Protein AF-A0A933Z0S8-F1 (afdb_monomer_lite)

pLDDT: mean 78.27, std 13.61, range [39.03, 90.56]

Sequence (52 aa):
MSEKSTPTYQLVLINGKKEEVLFSSPKLLDVELKREQHIRSITPGYVEIRKA

Structure (mmCIF, N/CA/C/O backbone):
data_AF-A0A933Z0S8-F1
#
_entry.id   AF-A0A933Z0S8-F1
#
loop_
_atom_site.group_PDB
_atom_site.id
_atom_site.type_symbol
_atom_site.label_atom_id
_atom_site.label_alt_id
_atom_site.label_comp_id
_atom_site.label_asym_id
_atom_site.label_entity_id
_atom_site.label_seq_id
_atom_site.pdbx_PDB_ins_code
_atom_site.Cartn_x
_atom_site.Cartn_y
_atom_site.Cartn_z
_atom_site.occupancy
_atom_site.B_iso_or_equiv
_atom_site.auth_seq_id
_atom_site.auth_comp_id
_atom_site.auth_asym_id
_atom_site.auth_atom_id
_atom_site.pdbx_PDB_model_num
ATOM 1 N N . MET A 1 1 ? 3.497 -25.673 -20.227 1.00 39.03 1 MET A N 1
ATOM 2 C CA . MET A 1 1 ? 4.448 -24.714 -19.631 1.00 39.03 1 MET A CA 1
ATOM 3 C C . MET A 1 1 ? 3.759 -24.125 -18.418 1.00 39.03 1 MET A C 1
ATOM 5 O O . MET A 1 1 ? 2.647 -23.648 -18.581 1.00 39.03 1 MET A O 1
ATOM 9 N N . SER A 1 2 ? 4.325 -24.244 -17.217 1.00 44.84 2 SER A N 1
ATOM 10 C CA . SER A 1 2 ? 3.742 -23.605 -16.034 1.00 44.84 2 SER A CA 1
ATOM 11 C C . SER A 1 2 ? 3.925 -22.101 -16.181 1.00 44.84 2 SER A C 1
ATOM 13 O O . SER A 1 2 ? 5.045 -21.608 -16.045 1.00 44.84 2 SER A O 1
ATOM 15 N N . GLU A 1 3 ? 2.850 -21.388 -16.504 1.00 48.59 3 GLU A N 1
ATOM 16 C CA . GLU A 1 3 ? 2.774 -19.940 -16.338 1.00 48.59 3 GLU A CA 1
ATOM 17 C C . GLU A 1 3 ? 2.983 -19.664 -14.849 1.00 48.59 3 GLU A C 1
ATOM 19 O O . GLU A 1 3 ? 2.069 -19.756 -14.034 1.00 48.59 3 GLU A O 1
ATOM 24 N N . LYS A 1 4 ? 4.243 -19.448 -14.460 1.00 50.44 4 LYS A N 1
ATOM 25 C CA . LYS A 1 4 ? 4.583 -18.943 -13.136 1.00 50.44 4 LYS A CA 1
ATOM 26 C C . LYS A 1 4 ? 4.003 -17.542 -13.082 1.00 50.44 4 LYS A C 1
ATOM 28 O O . LYS A 1 4 ? 4.610 -16.615 -13.610 1.00 50.44 4 LYS A O 1
ATOM 33 N N . SER A 1 5 ? 2.818 -17.427 -12.493 1.00 58.44 5 SER A N 1
ATOM 34 C CA . SER A 1 5 ? 2.185 -16.168 -12.134 1.00 58.44 5 SER A CA 1
ATOM 35 C C . SER A 1 5 ? 3.248 -15.275 -11.509 1.00 58.44 5 SER A C 1
ATOM 37 O O . SER A 1 5 ? 3.825 -15.619 -10.475 1.00 58.44 5 SER A O 1
ATOM 39 N N . THR A 1 6 ? 3.602 -14.190 -12.193 1.00 63.47 6 THR A N 1
ATOM 40 C CA . THR A 1 6 ? 4.609 -13.251 -11.707 1.00 63.47 6 THR A CA 1
ATOM 41 C C . THR A 1 6 ? 4.178 -12.792 -10.313 1.00 63.47 6 THR A C 1
ATOM 43 O O . THR A 1 6 ? 3.026 -12.367 -10.175 1.00 63.47 6 THR A O 1
ATOM 46 N N . PRO A 1 7 ? 5.040 -12.894 -9.281 1.00 64.62 7 PRO A N 1
ATOM 47 C CA . PRO A 1 7 ? 4.657 -12.508 -7.929 1.00 64.62 7 PRO A CA 1
ATOM 48 C C . PRO A 1 7 ? 4.211 -11.049 -7.959 1.00 64.62 7 PRO A C 1
ATOM 50 O O . PRO A 1 7 ? 4.966 -10.169 -8.382 1.00 64.62 7 PRO A O 1
ATOM 53 N N . THR A 1 8 ? 2.956 -10.812 -7.587 1.00 82.75 8 THR A N 1
ATOM 54 C CA . THR A 1 8 ? 2.350 -9.485 -7.681 1.00 82.75 8 THR A CA 1
ATOM 55 C C . THR A 1 8 ? 2.455 -8.831 -6.317 1.00 82.75 8 THR A C 1
ATOM 57 O O . THR A 1 8 ? 1.994 -9.359 -5.309 1.00 82.75 8 THR A O 1
ATOM 60 N N . TYR A 1 9 ? 3.101 -7.676 -6.275 1.00 90.44 9 TYR A N 1
ATOM 61 C CA . TYR A 1 9 ? 3.207 -6.860 -5.082 1.00 90.44 9 TYR A CA 1
ATOM 62 C C . TYR A 1 9 ? 1.944 -6.015 -4.947 1.00 90.44 9 TYR A C 1
ATOM 64 O O . TYR A 1 9 ? 1.467 -5.444 -5.926 1.00 90.44 9 TYR A O 1
ATOM 72 N N . GLN A 1 10 ? 1.409 -5.920 -3.739 1.00 90.56 10 GLN A N 1
ATOM 73 C CA . GLN A 1 10 ? 0.206 -5.158 -3.428 1.00 90.56 10 GLN A CA 1
ATOM 74 C C . GLN A 1 10 ? 0.512 -4.110 -2.364 1.00 90.56 10 GLN A C 1
ATOM 76 O O . GLN A 1 10 ? 1.163 -4.411 -1.366 1.00 90.56 10 GLN A O 1
ATOM 81 N N . LEU A 1 11 ? 0.026 -2.889 -2.575 1.00 89.00 11 LEU A N 1
ATOM 82 C CA . LEU A 1 11 ? -0.014 -1.831 -1.577 1.00 89.00 11 LEU A CA 1
ATOM 83 C C . LEU A 1 11 ? -1.339 -1.930 -0.827 1.00 89.00 11 LEU A C 1
ATOM 85 O O . LEU A 1 11 ? -2.396 -1.743 -1.430 1.00 89.00 11 LEU A O 1
ATOM 89 N N . VAL A 1 12 ? -1.282 -2.196 0.471 1.00 89.62 12 VAL A N 1
ATOM 90 C CA . VAL A 1 12 ? -2.464 -2.365 1.316 1.00 89.62 12 VAL A CA 1
ATOM 91 C C . VAL A 1 12 ? -2.498 -1.258 2.356 1.00 89.62 12 VAL A C 1
ATOM 93 O O . VAL A 1 12 ? -1.552 -1.091 3.123 1.00 89.62 12 VAL A O 1
ATOM 96 N N . LEU A 1 13 ? -3.587 -0.497 2.382 1.00 87.38 13 LEU A N 1
ATOM 97 C CA . LEU A 1 13 ? -3.895 0.437 3.452 1.00 87.38 13 LEU A CA 1
ATOM 98 C C . LEU A 1 13 ? -4.581 -0.314 4.583 1.00 87.38 13 LEU A C 1
ATOM 100 O O . LEU A 1 13 ? -5.625 -0.935 4.385 1.00 87.38 13 LEU A O 1
ATOM 104 N N . ILE A 1 14 ? -4.005 -0.214 5.774 1.00 85.94 14 ILE A N 1
ATOM 105 C CA . ILE A 1 14 ? -4.562 -0.785 6.989 1.00 85.94 14 ILE A CA 1
ATOM 106 C C . ILE A 1 14 ? -5.031 0.372 7.865 1.00 85.94 14 ILE A C 1
ATOM 108 O O . ILE A 1 14 ? -4.236 1.181 8.354 1.00 85.94 14 ILE A O 1
ATOM 112 N N . ASN A 1 15 ? -6.347 0.453 8.049 1.00 84.88 15 ASN A N 1
ATOM 113 C CA . ASN A 1 15 ? -6.992 1.436 8.907 1.00 84.88 15 ASN A CA 1
ATOM 114 C C . ASN A 1 15 ? -7.882 0.719 9.931 1.00 84.88 15 ASN A C 1
ATOM 116 O O . ASN A 1 15 ? -9.041 0.370 9.674 1.00 84.88 15 ASN A O 1
ATOM 120 N N . GLY A 1 16 ? -7.308 0.452 11.106 1.00 82.00 16 GLY A N 1
ATOM 121 C CA . GLY A 1 16 ? -7.969 -0.287 12.178 1.00 82.00 16 GLY A CA 1
ATOM 122 C C . GLY A 1 16 ? -8.306 -1.720 11.759 1.00 82.00 16 GLY A C 1
ATOM 123 O O . GLY A 1 16 ? -7.416 -2.549 11.622 1.00 82.00 16 GLY A O 1
ATOM 124 N N . LYS A 1 17 ? -9.601 -2.015 11.578 1.00 81.06 17 LYS A N 1
ATOM 125 C CA . LYS A 1 17 ? -10.107 -3.341 11.161 1.00 81.06 17 LYS A CA 1
ATOM 126 C C . LYS A 1 17 ? -10.360 -3.462 9.654 1.00 81.06 17 LYS A C 1
ATOM 128 O O . LYS A 1 17 ? -10.878 -4.485 9.216 1.00 81.06 17 LYS A O 1
ATOM 133 N N . LYS A 1 18 ? -10.084 -2.412 8.878 1.00 82.75 18 LYS A N 1
ATOM 134 C CA . LYS A 1 18 ? -10.274 -2.410 7.426 1.00 82.75 18 LYS A CA 1
ATOM 135 C C . LYS A 1 18 ? -8.927 -2.492 6.727 1.00 82.75 18 LYS A C 1
ATOM 137 O O . LYS A 1 18 ? -8.019 -1.723 7.035 1.00 82.75 18 LYS A O 1
ATOM 142 N N . GLU A 1 19 ? -8.852 -3.409 5.777 1.00 88.19 19 GLU A N 1
ATOM 143 C CA . GLU A 1 19 ? -7.736 -3.569 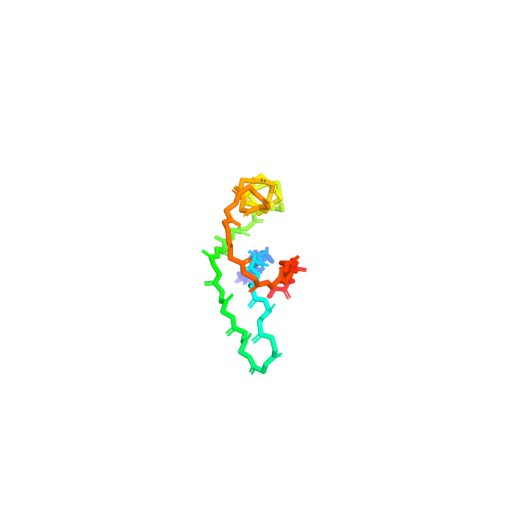4.856 1.00 88.19 19 GLU A CA 1
ATOM 144 C C . GLU A 1 19 ? -8.247 -3.254 3.453 1.00 88.19 19 GLU A C 1
ATOM 146 O O . GLU A 1 19 ? -9.262 -3.804 3.021 1.00 88.19 19 GLU A O 1
ATOM 151 N N . GLU A 1 20 ? -7.567 -2.357 2.750 1.00 87.19 20 GLU A N 1
ATOM 152 C CA . GLU A 1 20 ? -7.925 -1.960 1.392 1.0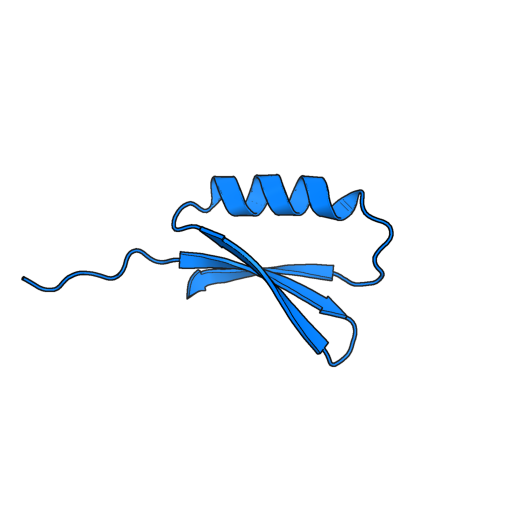0 87.19 20 GLU A CA 1
ATOM 153 C C . GLU A 1 20 ? -6.698 -2.045 0.488 1.00 87.19 20 GLU A C 1
ATOM 155 O O . GLU A 1 20 ? -5.644 -1.494 0.799 1.00 87.19 20 GLU A O 1
ATOM 160 N N . VAL A 1 21 ? -6.820 -2.736 -0.646 1.00 88.00 21 VAL A N 1
ATOM 161 C CA . VAL A 1 21 ? -5.751 -2.786 -1.649 1.00 88.00 21 VAL A CA 1
ATOM 162 C C . VAL A 1 21 ? -5.808 -1.505 -2.475 1.00 88.00 21 VAL A C 1
ATOM 164 O O . VAL A 1 21 ? -6.709 -1.319 -3.287 1.00 88.00 21 VAL A O 1
ATOM 167 N N . LEU A 1 22 ? -4.824 -0.630 -2.285 1.00 85.62 22 LEU A N 1
ATOM 168 C CA . LEU A 1 22 ? -4.723 0.644 -2.996 1.00 85.62 22 LEU A CA 1
ATOM 169 C C . LEU A 1 22 ? -4.089 0.502 -4.381 1.00 85.62 22 LEU A C 1
ATOM 171 O O . LEU A 1 22 ? -4.358 1.296 -5.281 1.00 85.62 22 LEU A O 1
ATOM 175 N N . PHE A 1 23 ? -3.174 -0.455 -4.537 1.00 87.75 23 PHE A N 1
ATOM 176 C CA . PHE A 1 23 ? -2.415 -0.631 -5.770 1.00 87.75 23 PHE A CA 1
ATOM 177 C C . PHE A 1 23 ? -1.843 -2.044 -5.862 1.00 87.75 23 PHE A C 1
ATOM 179 O O . PHE A 1 23 ? -1.549 -2.662 -4.843 1.00 87.75 23 PHE A O 1
ATOM 186 N N . SER A 1 24 ? -1.641 -2.550 -7.077 1.00 88.25 24 SER A N 1
ATOM 187 C CA . SER A 1 24 ? -0.916 -3.800 -7.296 1.00 88.25 24 SER A CA 1
ATOM 188 C C . SER A 1 24 ? -0.060 -3.717 -8.556 1.00 88.25 24 SER A C 1
ATOM 190 O O . SER A 1 24 ? -0.475 -3.127 -9.551 1.00 88.25 24 SER A O 1
ATOM 192 N N . SER A 1 25 ? 1.151 -4.268 -8.500 1.00 87.75 25 SER A N 1
ATOM 193 C CA . SER A 1 25 ? 2.067 -4.340 -9.639 1.00 87.75 25 SER A CA 1
ATOM 194 C C . SER A 1 25 ? 2.959 -5.578 -9.530 1.00 87.75 25 SER A C 1
ATOM 196 O O . SER A 1 25 ? 3.385 -5.937 -8.432 1.00 87.75 25 SER A O 1
ATOM 198 N N . PRO A 1 26 ? 3.326 -6.220 -10.652 1.00 86.69 26 PRO A N 1
ATOM 199 C CA . PRO A 1 26 ? 4.358 -7.259 -10.664 1.00 86.69 26 PRO A CA 1
ATOM 200 C C . PRO A 1 26 ? 5.762 -6.733 -10.305 1.00 86.69 26 PRO A C 1
ATOM 202 O O . PRO A 1 26 ? 6.685 -7.525 -10.118 1.00 86.69 26 PRO A O 1
ATOM 205 N N . LYS A 1 27 ? 5.958 -5.410 -10.212 1.00 88.31 27 LYS A N 1
ATOM 206 C CA . LYS A 1 27 ? 7.234 -4.782 -9.846 1.00 88.31 27 LYS A CA 1
ATOM 207 C C . LYS A 1 27 ? 7.145 -4.139 -8.465 1.00 88.31 27 LYS A C 1
ATOM 209 O O . LYS A 1 27 ? 6.320 -3.258 -8.241 1.00 88.31 27 LYS A O 1
ATOM 214 N N . LEU A 1 28 ? 8.065 -4.513 -7.574 1.00 86.69 28 LEU A N 1
ATOM 215 C CA . LEU A 1 28 ? 8.170 -3.935 -6.228 1.00 86.69 28 LEU A CA 1
ATOM 216 C C . LEU A 1 28 ? 8.366 -2.411 -6.265 1.00 86.69 28 LEU A C 1
ATOM 218 O O . LEU A 1 28 ? 7.696 -1.695 -5.529 1.00 86.69 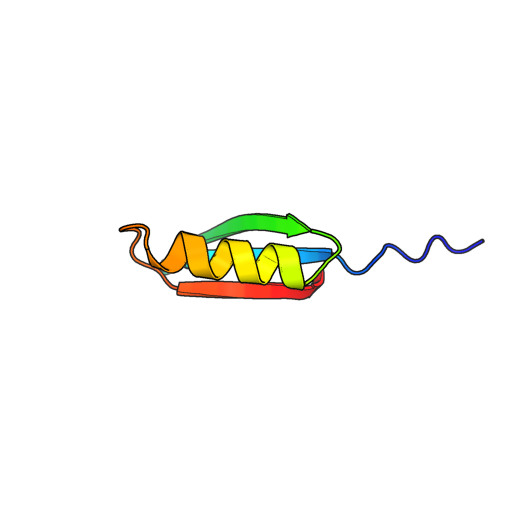28 LEU A O 1
ATOM 222 N N . LEU A 1 29 ? 9.223 -1.925 -7.169 1.00 88.94 29 LEU A N 1
ATOM 223 C CA . LEU A 1 29 ? 9.548 -0.502 -7.295 1.00 88.94 29 LEU A CA 1
ATOM 224 C C . LEU A 1 29 ? 8.304 0.371 -7.523 1.00 88.94 29 LEU A C 1
ATOM 226 O O . LEU A 1 29 ? 8.180 1.430 -6.914 1.00 88.94 29 LEU A O 1
ATOM 230 N N . ASP A 1 30 ? 7.358 -0.081 -8.353 1.00 88.31 30 ASP A N 1
ATOM 231 C CA . ASP A 1 30 ? 6.124 0.671 -8.620 1.00 88.31 30 ASP A CA 1
ATOM 232 C C . ASP A 1 30 ? 5.275 0.813 -7.348 1.00 88.31 30 ASP A C 1
ATOM 234 O O . ASP A 1 30 ? 4.662 1.853 -7.101 1.00 88.31 30 ASP A O 1
ATOM 238 N N . VAL A 1 31 ? 5.253 -0.236 -6.523 1.00 88.88 31 VAL A N 1
ATOM 239 C CA . VAL A 1 31 ? 4.508 -0.278 -5.261 1.00 88.88 31 VAL A CA 1
ATOM 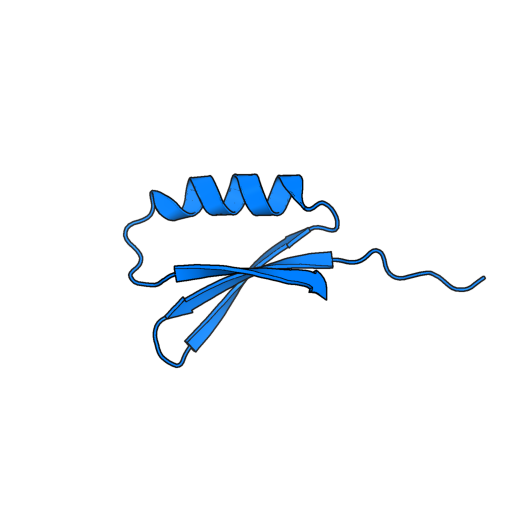240 C C . VAL A 1 31 ? 5.166 0.609 -4.202 1.00 88.88 31 VAL A C 1
ATOM 242 O O . VAL A 1 31 ? 4.463 1.328 -3.491 1.00 88.88 31 VAL A O 1
ATOM 245 N N . GLU A 1 32 ? 6.498 0.624 -4.127 1.00 88.56 32 GLU A N 1
ATOM 246 C CA . GLU A 1 32 ? 7.252 1.507 -3.227 1.00 88.56 32 GLU A CA 1
ATOM 247 C C . GLU A 1 32 ? 7.082 2.985 -3.592 1.00 88.56 32 GLU A C 1
ATOM 249 O O . GLU A 1 32 ? 6.743 3.791 -2.724 1.00 88.56 32 GLU A O 1
ATOM 254 N N . LEU A 1 33 ? 7.191 3.335 -4.878 1.00 89.44 33 LEU A N 1
ATOM 255 C CA . LEU A 1 33 ? 6.931 4.697 -5.357 1.00 89.44 33 LEU A CA 1
ATOM 256 C C . LEU A 1 33 ? 5.512 5.152 -4.998 1.00 89.44 33 LEU A C 1
ATOM 258 O O . LEU A 1 33 ? 5.294 6.288 -4.569 1.00 89.44 33 LEU A O 1
ATOM 262 N N . LYS A 1 34 ? 4.528 4.256 -5.142 1.00 86.06 34 LYS A N 1
ATOM 263 C CA . LYS A 1 34 ? 3.138 4.562 -4.797 1.00 86.06 34 LYS A CA 1
ATOM 264 C C . LYS A 1 34 ? 2.940 4.734 -3.290 1.00 86.06 34 LYS A C 1
ATOM 266 O O . LYS A 1 34 ? 2.175 5.607 -2.880 1.00 86.06 34 LYS A O 1
ATOM 271 N N . ARG A 1 35 ? 3.655 3.962 -2.468 1.00 85.75 35 ARG A N 1
ATOM 272 C CA . ARG A 1 35 ? 3.669 4.094 -1.005 1.00 85.75 35 ARG A CA 1
ATOM 273 C C . ARG A 1 35 ? 4.203 5.455 -0.566 1.00 85.75 35 ARG A C 1
ATOM 275 O O . ARG A 1 35 ? 3.559 6.115 0.245 1.00 85.75 35 ARG A O 1
ATOM 282 N N . GLU A 1 36 ? 5.325 5.904 -1.123 1.00 85.00 36 GLU A N 1
ATOM 283 C CA . GLU A 1 36 ? 5.905 7.218 -0.804 1.00 85.00 36 GLU A CA 1
ATOM 284 C C . GLU A 1 36 ? 4.987 8.380 -1.199 1.00 85.00 36 GLU A C 1
ATOM 286 O O . GLU A 1 36 ? 4.855 9.356 -0.457 1.00 85.00 36 GLU A O 1
ATOM 291 N N . GLN A 1 37 ? 4.295 8.261 -2.337 1.00 80.19 37 GLN A N 1
ATOM 292 C CA . GLN A 1 37 ? 3.262 9.221 -2.739 1.00 80.19 37 GLN A CA 1
ATOM 293 C C . GLN A 1 37 ? 2.074 9.225 -1.765 1.00 80.19 37 GLN A C 1
ATOM 295 O O . GLN A 1 37 ? 1.525 10.288 -1.475 1.00 80.19 37 GLN A O 1
ATOM 300 N N . HIS A 1 38 ? 1.681 8.056 -1.247 1.00 73.25 38 HIS A N 1
ATOM 301 C CA . HIS A 1 38 ? 0.543 7.922 -0.337 1.00 73.25 38 HIS A CA 1
ATOM 302 C C . HIS A 1 38 ? 0.827 8.448 1.076 1.00 73.25 38 HIS A C 1
ATOM 304 O O . HIS A 1 38 ? -0.070 9.019 1.684 1.00 73.25 38 HIS A O 1
ATOM 310 N N . ILE A 1 39 ? 2.067 8.352 1.577 1.00 63.66 39 ILE A N 1
ATOM 311 C CA . ILE A 1 39 ? 2.480 8.897 2.892 1.00 63.66 39 ILE A CA 1
ATOM 312 C C . ILE A 1 39 ? 2.257 10.421 2.991 1.00 63.66 39 ILE A C 1
ATOM 314 O O . ILE A 1 39 ? 2.176 10.975 4.084 1.00 63.66 39 ILE A O 1
ATOM 318 N N . ARG A 1 40 ? 2.097 11.112 1.854 1.00 61.72 40 ARG A N 1
ATOM 319 C CA . ARG A 1 40 ? 1.760 12.545 1.795 1.00 61.72 40 ARG A CA 1
ATOM 320 C C . ARG A 1 40 ? 0.253 12.835 1.786 1.00 61.72 40 ARG A C 1
ATOM 322 O O . ARG A 1 40 ? -0.132 14.000 1.799 1.00 61.72 40 ARG A O 1
ATOM 329 N N . SER A 1 41 ? -0.593 11.808 1.726 1.00 55.78 41 SER A N 1
ATOM 330 C CA . SER A 1 41 ? -2.049 11.936 1.723 1.00 55.78 41 SER A CA 1
ATOM 331 C C . SER A 1 41 ? -2.589 11.790 3.146 1.00 55.78 41 SER A C 1
ATOM 333 O O . SER A 1 41 ? -2.150 10.934 3.902 1.00 55.78 41 SER A O 1
ATOM 335 N N .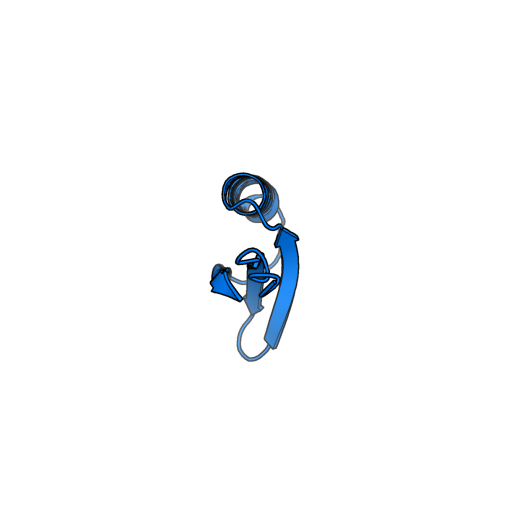 ILE A 1 42 ? -3.551 12.634 3.507 1.00 57.16 42 ILE A N 1
ATOM 336 C CA . ILE A 1 42 ? -4.066 12.921 4.862 1.00 57.16 42 ILE A CA 1
ATOM 337 C C . ILE A 1 42 ? -4.851 11.728 5.478 1.00 57.16 42 ILE A C 1
ATOM 339 O O . ILE A 1 42 ? -5.610 11.880 6.431 1.00 57.16 42 ILE A O 1
ATOM 343 N N . THR A 1 43 ? -4.699 10.517 4.940 1.00 64.19 43 THR A N 1
ATOM 344 C CA . THR A 1 43 ? -5.492 9.348 5.329 1.00 64.19 43 THR A CA 1
ATOM 345 C C . THR A 1 43 ? -4.918 8.714 6.599 1.00 64.19 43 THR A C 1
ATOM 347 O O . THR A 1 43 ? -3.774 8.258 6.579 1.00 64.19 43 THR A O 1
ATOM 350 N N . PRO A 1 44 ? -5.676 8.647 7.710 1.00 66.50 44 PRO A N 1
ATOM 351 C CA . PRO A 1 44 ? -5.227 7.947 8.905 1.00 66.50 44 PRO A CA 1
ATOM 352 C C . PRO A 1 44 ? -5.140 6.442 8.624 1.00 66.50 44 PRO A C 1
ATOM 354 O O . PRO A 1 44 ? -6.101 5.824 8.167 1.00 66.50 44 PRO A O 1
ATOM 357 N N . GLY A 1 45 ? -3.974 5.861 8.892 1.00 73.31 45 GLY A N 1
ATOM 358 C CA . GLY A 1 45 ? -3.672 4.454 8.646 1.00 73.31 45 GLY A CA 1
ATOM 359 C C . GLY A 1 45 ? -2.185 4.251 8.367 1.00 73.31 45 GLY A C 1
ATOM 360 O O . GLY A 1 45 ? -1.427 5.214 8.262 1.00 73.31 45 GLY A O 1
ATOM 361 N N . TYR A 1 46 ? -1.758 2.997 8.252 1.00 80.75 46 TYR A N 1
ATOM 362 C CA . TYR A 1 46 ? -0.420 2.662 7.766 1.00 80.75 46 TYR A CA 1
ATOM 363 C C . TYR A 1 46 ? -0.525 1.806 6.510 1.00 80.75 46 TYR A C 1
ATOM 365 O O . TYR A 1 46 ? -1.501 1.087 6.303 1.00 80.75 46 TYR A O 1
ATOM 373 N N . VAL A 1 47 ? 0.482 1.924 5.650 1.00 84.69 47 VAL A N 1
ATOM 374 C CA . VAL A 1 47 ? 0.510 1.242 4.357 1.00 84.69 47 VAL A CA 1
ATOM 375 C C . VAL A 1 47 ? 1.569 0.148 4.377 1.00 84.69 47 VAL A C 1
ATOM 377 O O . VAL A 1 47 ? 2.735 0.414 4.692 1.00 84.69 47 VAL A O 1
ATOM 380 N N . GLU A 1 48 ? 1.163 -1.065 4.016 1.00 84.81 48 GLU A N 1
ATOM 381 C CA . GLU A 1 48 ? 1.984 -2.274 3.986 1.00 84.81 48 GLU A CA 1
ATOM 382 C C . GLU A 1 48 ? 2.126 -2.790 2.548 1.00 84.81 48 GLU A C 1
ATOM 384 O O . GLU A 1 48 ? 1.212 -2.657 1.734 1.00 84.81 48 GLU A O 1
ATOM 389 N N . ILE A 1 49 ? 3.282 -3.375 2.226 1.00 87.56 49 ILE A N 1
ATOM 390 C CA . ILE A 1 49 ? 3.517 -4.033 0.937 1.00 87.56 49 ILE A CA 1
ATOM 391 C C . ILE A 1 49 ? 3.429 -5.543 1.143 1.00 87.56 49 ILE A C 1
ATOM 393 O O . ILE A 1 49 ? 4.214 -6.105 1.906 1.00 87.56 49 ILE A O 1
ATOM 397 N N . ARG A 1 50 ? 2.510 -6.204 0.435 1.00 87.75 50 ARG A N 1
ATOM 398 C CA . ARG A 1 50 ? 2.324 -7.663 0.474 1.00 87.75 50 ARG A CA 1
ATOM 399 C C . ARG A 1 50 ? 2.710 -8.307 -0.852 1.00 87.75 50 ARG A C 1
ATOM 401 O O . ARG A 1 50 ? 2.585 -7.687 -1.904 1.00 87.75 50 ARG A O 1
ATOM 408 N N . LYS A 1 51 ? 3.182 -9.553 -0.796 1.00 84.44 51 LYS A N 1
ATOM 409 C CA . LYS A 1 51 ? 3.383 -10.409 -1.975 1.00 84.44 51 LYS A CA 1
ATOM 410 C C . LYS A 1 51 ? 2.176 -11.338 -2.102 1.00 84.44 51 LYS A C 1
ATOM 412 O O . LYS A 1 51 ? 1.873 -12.030 -1.131 1.00 84.44 51 LYS A O 1
ATOM 417 N N . ALA A 1 52 ? 1.518 -11.315 -3.258 1.00 73.00 52 ALA A N 1
ATOM 418 C CA . ALA A 1 52 ? 0.458 -12.243 -3.649 1.00 73.00 52 ALA A CA 1
ATOM 419 C C . ALA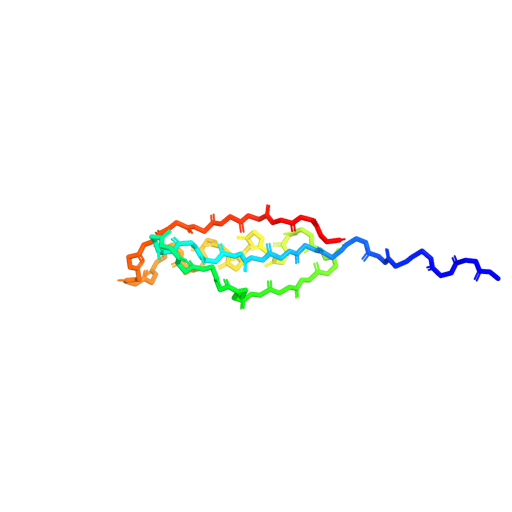 A 1 52 ? 1.018 -13.395 -4.492 1.00 73.00 52 ALA A C 1
ATOM 421 O O . ALA A 1 52 ? 1.963 -13.143 -5.284 1.00 73.00 52 ALA A O 1
#

Secondary structure (DSSP, 8-state):
-----PPPEEEEEEETTEEEEEEEESSHHHHHHHHHHHTTS--SSEEEEEE-

Radius of gyration: 12.4 Å; chains: 1; bounding box: 20×38×32 Å

Foldseek 3Di:
DPPPPQWKKFKWWDDPPDIDTPDIGSDPVVNVVVQVVCVPPPDPTHIDIDTD